Protein AF-A0A212D421-F1 (afdb_monomer_lite)

Foldseek 3Di:
DFCQPPVVVLVVLVVVLVVDPDPVSVLVSLLVNLRNLAQQAPVCVVVLVVQCPDPDPSSVVSSLSNLLRNQFCVLDPVSCVVCLVPPLLSVLRNCAPPLVVCVVVLVVQCPDPDPVSNVSSLNSLCSNCPPVPDPVSVVSNVPD

Radius of gyration: 15.96 Å; chains: 1; bounding box: 34×34×41 Å

Sequence (144 aa):
MLGSKNAQAIEDMVGYAQETQHEKILRGLAVGIALVMYGRMEEADALIESLCRDKDPILRRSGMYTVAMAYCGSGNNKAIRRLLHVAVIGIALVMYGRMEEADALIESLCRDKDPILRRSGMYTVAMAYCGSGNNKAIRRLLHV

Secondary structure (DSSP, 8-state):
-TT---HHHHHHHHHHHHH---HHHHHHHHHHHHHHTTT-GGGGHHHHHHHHT-S-HHHHHHHHHHHHHHTTTT--HHHHHHHHTT-THHHHHHTTT-HHHHHHHHHHHHT-S-HHHHHHHHHHHHHHTTTS--HHHHHHHH--

Structure (mmCIF, N/CA/C/O backbone):
data_AF-A0A212D421-F1
#
_entry.id   AF-A0A212D421-F1
#
loop_
_atom_site.group_PDB
_atom_site.id
_atom_site.type_symbol
_atom_site.label_atom_id
_atom_site.label_alt_id
_atom_site.label_comp_id
_atom_site.label_asym_id
_atom_site.label_entity_id
_atom_site.label_seq_id
_atom_site.pdbx_PDB_ins_code
_atom_site.Cartn_x
_atom_site.Cartn_y
_atom_site.Cartn_z
_atom_site.occupancy
_atom_site.B_iso_or_equiv
_atom_site.auth_seq_id
_atom_site.auth_comp_id
_atom_site.auth_asym_id
_atom_site.auth_atom_id
_atom_site.pdbx_PDB_model_num
ATOM 1 N N . MET A 1 1 ? 11.040 -5.013 12.338 1.00 63.28 1 MET A N 1
ATOM 2 C CA . MET A 1 1 ? 9.962 -5.943 11.926 1.00 63.28 1 MET A CA 1
ATOM 3 C C . MET A 1 1 ? 9.723 -5.939 10.406 1.00 63.28 1 MET A C 1
ATOM 5 O O . MET A 1 1 ? 8.728 -6.489 9.959 1.00 63.28 1 MET A O 1
ATOM 9 N N . LEU A 1 2 ? 10.607 -5.349 9.583 1.00 77.38 2 LEU A N 1
ATOM 10 C CA . LEU A 1 2 ? 10.442 -5.364 8.122 1.00 77.38 2 LEU A CA 1
ATOM 11 C C . LEU A 1 2 ? 10.511 -6.810 7.608 1.00 77.38 2 LEU A C 1
ATOM 13 O O . LEU A 1 2 ? 11.471 -7.511 7.919 1.00 77.38 2 LEU A O 1
ATOM 17 N N . GLY A 1 3 ? 9.487 -7.257 6.880 1.00 76.75 3 GLY A N 1
ATOM 18 C CA . GLY A 1 3 ? 9.424 -8.610 6.311 1.00 76.75 3 GLY A CA 1
ATOM 19 C C . GLY A 1 3 ? 9.351 -9.759 7.332 1.00 76.75 3 GLY A C 1
ATOM 20 O O . GLY A 1 3 ? 9.382 -10.926 6.936 1.00 76.75 3 GLY A O 1
ATOM 21 N N . SER A 1 4 ? 9.241 -9.485 8.640 1.00 78.38 4 SER A N 1
ATOM 22 C CA . SER A 1 4 ? 9.325 -10.529 9.672 1.00 78.38 4 SER A CA 1
ATOM 23 C C . SER A 1 4 ? 8.086 -11.422 9.751 1.00 78.38 4 SER A C 1
ATOM 25 O O . SER A 1 4 ? 8.180 -12.497 10.331 1.00 78.38 4 SER A O 1
ATOM 27 N N . LYS A 1 5 ? 6.944 -11.007 9.170 1.00 79.12 5 LYS A N 1
ATOM 28 C CA . LYS A 1 5 ? 5.665 -11.751 9.189 1.00 79.12 5 LYS A CA 1
ATOM 29 C C . LYS A 1 5 ? 5.279 -12.231 10.598 1.00 79.12 5 LYS A C 1
ATOM 31 O O . LYS A 1 5 ? 4.744 -13.320 10.778 1.00 79.12 5 LYS A O 1
ATOM 36 N N . ASN A 1 6 ? 5.589 -11.435 11.620 1.00 85.06 6 ASN A N 1
ATOM 37 C CA . ASN A 1 6 ? 5.210 -11.794 12.979 1.00 85.06 6 ASN A CA 1
ATOM 38 C C . ASN A 1 6 ? 3.691 -11.618 13.107 1.00 85.06 6 ASN A C 1
ATOM 40 O O . ASN A 1 6 ? 3.210 -10.486 13.138 1.00 85.06 6 ASN A O 1
ATOM 44 N N . ALA A 1 7 ? 2.961 -12.736 13.132 1.00 82.38 7 ALA A N 1
ATOM 45 C CA . ALA A 1 7 ? 1.502 -12.752 13.181 1.00 82.38 7 ALA A CA 1
ATOM 46 C C . ALA A 1 7 ? 0.969 -12.014 14.412 1.00 82.38 7 ALA A C 1
ATOM 48 O O . ALA A 1 7 ? 0.046 -11.220 14.282 1.00 82.38 7 ALA A O 1
ATOM 49 N N . GLN A 1 8 ? 1.627 -12.186 15.560 1.00 86.75 8 GLN A N 1
ATOM 50 C CA . GLN A 1 8 ? 1.230 -11.547 16.809 1.00 86.75 8 GLN A CA 1
ATOM 51 C C . GLN A 1 8 ? 1.359 -10.024 16.720 1.00 86.75 8 GLN A C 1
ATOM 53 O O . GLN A 1 8 ? 0.424 -9.300 17.021 1.00 86.75 8 GLN A O 1
ATOM 58 N N . ALA A 1 9 ? 2.467 -9.530 16.158 1.00 86.81 9 ALA A N 1
ATOM 59 C CA . ALA A 1 9 ? 2.641 -8.095 15.943 1.00 86.81 9 ALA A CA 1
ATOM 60 C C . ALA A 1 9 ? 1.613 -7.513 14.956 1.00 86.81 9 ALA A C 1
ATOM 62 O O . ALA A 1 9 ? 1.218 -6.359 15.092 1.00 86.81 9 ALA A O 1
ATOM 63 N N . ILE A 1 10 ? 1.199 -8.278 13.940 1.00 86.06 10 ILE A N 1
ATOM 64 C CA . ILE A 1 10 ? 0.165 -7.842 12.991 1.00 86.06 10 ILE A CA 1
ATOM 65 C C . ILE A 1 10 ? -1.192 -7.769 13.690 1.00 86.06 10 ILE A C 1
ATOM 67 O O . ILE A 1 10 ? -1.893 -6.775 13.527 1.00 86.06 10 ILE A O 1
ATOM 71 N N . GLU A 1 11 ? -1.543 -8.790 14.466 1.00 87.81 11 GLU A N 1
ATOM 72 C CA . GLU A 1 11 ? -2.798 -8.853 15.215 1.00 87.81 11 GLU A CA 1
ATOM 73 C C . GLU A 1 11 ? -2.890 -7.723 16.245 1.00 87.81 11 GLU A C 1
ATOM 75 O O . GLU A 1 11 ? -3.871 -6.982 16.239 1.00 87.81 11 GLU A 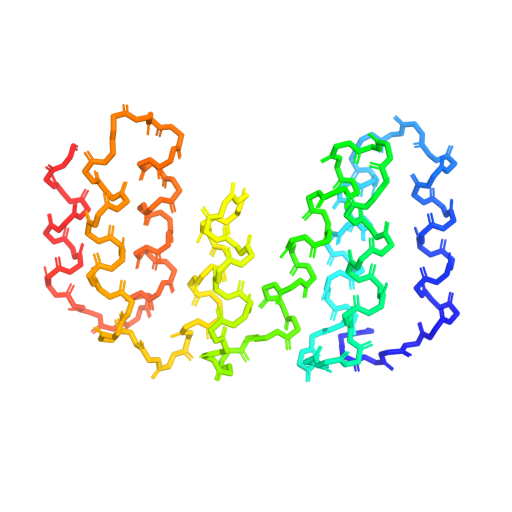O 1
ATOM 80 N N . ASP A 1 12 ? -1.821 -7.492 17.010 1.00 89.94 12 ASP A N 1
ATOM 81 C CA . ASP A 1 12 ? -1.729 -6.390 17.972 1.00 89.94 12 ASP A CA 1
ATOM 82 C C . ASP A 1 12 ? -1.898 -5.025 17.283 1.00 89.94 12 ASP A C 1
ATOM 84 O O . ASP A 1 12 ? -2.638 -4.160 17.753 1.00 89.94 12 ASP A O 1
ATOM 88 N N . MET A 1 13 ? -1.244 -4.816 16.132 1.00 88.25 13 MET A N 1
ATOM 89 C CA . MET A 1 13 ? -1.352 -3.559 15.383 1.00 88.25 13 MET A CA 1
ATOM 90 C C . MET A 1 13 ? -2.740 -3.348 14.771 1.00 88.25 13 MET A C 1
ATOM 92 O O . MET A 1 13 ? -3.204 -2.209 14.725 1.00 88.25 13 MET A O 1
ATOM 96 N N . VAL A 1 14 ? -3.390 -4.406 14.276 1.00 85.75 14 VAL A N 1
ATOM 97 C CA . VAL A 1 14 ? -4.741 -4.326 13.698 1.00 85.75 14 VAL A CA 1
ATOM 98 C C . VAL A 1 14 ? -5.777 -4.097 14.795 1.00 85.75 14 VAL A C 1
ATOM 100 O O . VAL A 1 14 ? -6.612 -3.208 14.640 1.00 85.75 14 VAL A O 1
ATOM 103 N N . GLY A 1 15 ? -5.687 -4.820 15.915 1.00 88.25 15 GLY A N 1
ATOM 104 C CA . GLY A 1 15 ? -6.563 -4.621 17.069 1.00 88.25 15 GLY A CA 1
ATOM 105 C C . GLY A 1 15 ? -6.450 -3.198 17.611 1.00 88.25 15 GLY A C 1
ATOM 106 O O . GLY A 1 15 ? -7.443 -2.480 17.711 1.00 88.25 15 GLY A O 1
ATOM 107 N N . TYR A 1 16 ? -5.220 -2.721 17.813 1.00 89.12 16 TYR A N 1
ATOM 108 C CA . TYR A 1 16 ? -4.995 -1.359 18.291 1.00 89.12 16 TYR A CA 1
ATOM 109 C C . TYR A 1 16 ? -5.441 -0.282 17.285 1.00 89.12 16 TYR A C 1
ATOM 111 O O . TYR A 1 16 ? -5.886 0.798 17.678 1.00 89.12 16 TYR A O 1
ATOM 119 N N . ALA A 1 17 ? -5.369 -0.564 15.978 1.00 86.06 17 ALA A N 1
ATOM 120 C CA . ALA A 1 17 ? -5.866 0.346 14.948 1.00 86.06 17 ALA A CA 1
ATOM 121 C C . ALA A 1 17 ? -7.397 0.492 14.963 1.00 86.06 17 ALA A C 1
ATOM 123 O O . ALA A 1 17 ? -7.881 1.557 14.598 1.00 86.06 17 ALA A O 1
ATOM 124 N N . GLN A 1 18 ? -8.143 -0.533 15.387 1.00 83.50 18 GLN A N 1
ATOM 125 C CA . GLN A 1 18 ? -9.609 -0.486 15.489 1.00 83.50 18 GLN A CA 1
ATOM 126 C C . GLN A 1 18 ? -10.093 0.198 16.776 1.00 83.50 18 GLN A C 1
ATOM 128 O O . GLN A 1 18 ? -11.176 0.779 16.803 1.00 83.50 18 GLN A O 1
ATOM 133 N N . GLU A 1 19 ? -9.292 0.157 17.841 1.00 87.12 19 GLU A N 1
ATOM 134 C CA . GLU A 1 19 ? -9.624 0.783 19.126 1.00 87.12 19 GLU A CA 1
ATOM 135 C C . GLU A 1 19 ? -9.293 2.282 19.166 1.00 87.12 19 GLU A C 1
ATOM 137 O O . GLU A 1 19 ? -9.924 3.057 19.890 1.00 87.12 19 GLU A O 1
ATOM 142 N N . THR A 1 20 ? -8.291 2.720 18.399 1.00 87.00 20 THR A N 1
ATOM 143 C CA . THR A 1 20 ? -7.801 4.099 18.463 1.00 87.00 20 THR A CA 1
ATOM 144 C C . THR A 1 20 ? -8.639 5.077 17.635 1.00 87.00 20 THR A C 1
ATOM 146 O O . THR A 1 20 ? -8.880 4.886 16.448 1.00 87.00 20 THR A O 1
ATOM 149 N N . GLN A 1 21 ? -9.003 6.216 18.234 1.00 83.00 21 GLN A N 1
ATOM 150 C CA . GLN A 1 21 ? -9.663 7.330 17.531 1.00 83.00 21 GLN A CA 1
ATOM 151 C C . GLN A 1 21 ? -8.671 8.341 16.930 1.00 83.00 21 GLN A C 1
ATOM 153 O O . GLN A 1 21 ? -9.060 9.300 16.260 1.00 83.00 21 GLN A O 1
ATOM 158 N N . HIS A 1 22 ? -7.369 8.173 17.173 1.00 88.44 22 HIS A N 1
ATOM 159 C CA . HIS A 1 22 ? -6.362 9.119 16.709 1.00 88.44 22 HIS A CA 1
ATOM 160 C C . HIS A 1 22 ? -5.898 8.785 15.292 1.00 88.44 22 HIS A C 1
ATOM 162 O O . HIS A 1 22 ? -5.067 7.900 15.083 1.00 88.44 22 HIS A O 1
ATOM 168 N N . GLU A 1 23 ? -6.328 9.589 14.315 1.00 86.38 23 GLU A N 1
ATOM 169 C CA . GLU A 1 23 ? -5.962 9.381 12.907 1.00 86.38 23 GLU A CA 1
ATOM 170 C C . GLU A 1 23 ? -4.448 9.295 12.660 1.00 86.38 23 GLU A C 1
ATOM 172 O O . GLU A 1 23 ? -4.007 8.576 11.765 1.00 86.38 23 GLU A O 1
ATOM 177 N N . LYS A 1 24 ? -3.629 10.025 13.432 1.00 89.38 24 LYS A N 1
ATOM 178 C CA . LYS A 1 24 ? -2.162 9.995 13.286 1.00 89.38 24 LYS A CA 1
ATOM 179 C C . LYS A 1 24 ? -1.584 8.625 13.642 1.00 89.38 24 LYS A C 1
ATOM 181 O O . LYS A 1 24 ? -0.698 8.146 12.941 1.00 89.38 24 LYS A O 1
ATOM 186 N N . ILE A 1 25 ? -2.104 8.005 14.701 1.00 90.25 25 ILE A N 1
ATOM 187 C CA . ILE A 1 25 ? -1.680 6.678 15.156 1.00 90.25 25 ILE A CA 1
ATOM 188 C C . ILE A 1 25 ? -2.120 5.642 14.127 1.00 90.25 25 ILE A C 1
ATOM 190 O O . ILE A 1 25 ? -1.306 4.852 13.661 1.00 90.25 25 ILE A O 1
ATOM 194 N N . LEU A 1 26 ? -3.371 5.727 13.681 1.00 88.75 26 LEU A N 1
ATOM 195 C CA . LEU A 1 26 ? -3.945 4.800 12.714 1.00 88.75 26 LEU A CA 1
ATOM 196 C C . LEU A 1 26 ? -3.216 4.855 11.357 1.00 88.75 26 LEU A C 1
ATOM 198 O O . LEU A 1 26 ? -2.910 3.820 10.768 1.00 88.75 26 LEU A O 1
ATOM 202 N N . ARG A 1 27 ? -2.825 6.051 10.890 1.00 88.25 27 ARG A N 1
ATOM 203 C CA . ARG A 1 27 ? -1.965 6.200 9.699 1.00 88.25 27 ARG A CA 1
ATOM 204 C C . ARG A 1 27 ? -0.563 5.616 9.904 1.00 88.25 27 ARG A C 1
ATOM 206 O O . ARG A 1 27 ? -0.024 5.029 8.971 1.00 88.25 27 ARG A O 1
ATOM 213 N N . GLY A 1 28 ? 0.021 5.758 11.095 1.00 90.06 28 GLY A N 1
ATOM 214 C CA . GLY A 1 28 ? 1.311 5.149 11.430 1.00 90.06 28 GLY A CA 1
ATOM 215 C C . GLY A 1 28 ? 1.250 3.619 11.425 1.00 90.06 28 GLY A C 1
ATOM 216 O O . GLY A 1 28 ? 2.077 2.973 10.783 1.00 90.06 28 GLY A O 1
ATOM 217 N N . LEU A 1 29 ? 0.224 3.049 12.063 1.00 89.19 29 LEU A N 1
ATOM 218 C CA . LEU A 1 29 ? -0.033 1.606 12.093 1.00 89.19 29 LEU A CA 1
ATOM 219 C C . LEU A 1 29 ? -0.290 1.049 10.693 1.00 89.19 29 LEU A C 1
ATOM 221 O O . LEU A 1 29 ? 0.259 0.009 10.347 1.00 89.19 29 LEU A O 1
ATOM 225 N N . ALA A 1 30 ? -1.045 1.765 9.856 1.00 88.31 30 ALA A N 1
ATOM 226 C CA . ALA A 1 30 ? -1.298 1.365 8.475 1.00 88.31 30 ALA A CA 1
ATOM 227 C C . ALA A 1 30 ? 0.003 1.159 7.675 1.00 88.31 30 ALA A C 1
ATOM 229 O O . ALA A 1 30 ? 0.184 0.145 7.001 1.00 88.31 30 ALA A O 1
ATOM 230 N N . VAL A 1 31 ? 0.946 2.098 7.782 1.00 89.12 31 VAL A N 1
ATOM 231 C CA . VAL A 1 31 ? 2.256 1.968 7.123 1.00 89.12 31 VAL A CA 1
ATOM 232 C C . VAL A 1 31 ? 3.098 0.871 7.783 1.00 89.12 31 VAL A C 1
ATOM 234 O O . VAL A 1 31 ? 3.770 0.113 7.085 1.00 89.12 31 VAL A O 1
ATOM 237 N N . GLY A 1 32 ? 3.034 0.739 9.111 1.00 89.56 32 GLY A N 1
ATOM 238 C CA . GLY A 1 32 ? 3.712 -0.323 9.856 1.00 89.56 32 GLY A CA 1
ATOM 239 C C . GLY A 1 32 ? 3.299 -1.725 9.403 1.00 89.56 32 GLY A C 1
ATOM 240 O O . GLY A 1 32 ? 4.163 -2.541 9.084 1.00 89.56 32 GLY A O 1
ATOM 241 N N . ILE A 1 33 ? 1.994 -1.982 9.285 1.00 87.56 33 ILE A N 1
ATOM 242 C CA . ILE A 1 33 ? 1.440 -3.256 8.803 1.00 87.56 33 ILE A CA 1
ATOM 243 C C . ILE A 1 33 ? 1.932 -3.556 7.379 1.00 87.56 33 ILE A C 1
ATOM 245 O O . ILE A 1 33 ? 2.401 -4.665 7.109 1.00 87.56 33 ILE A O 1
ATOM 249 N N . ALA A 1 34 ? 1.915 -2.558 6.489 1.00 88.12 34 ALA A N 1
ATOM 250 C CA . ALA A 1 34 ? 2.417 -2.712 5.124 1.00 88.12 34 ALA A CA 1
ATOM 251 C C . ALA A 1 34 ? 3.916 -3.077 5.079 1.00 88.12 34 ALA A C 1
ATOM 253 O O . ALA A 1 34 ? 4.328 -3.907 4.270 1.00 88.12 34 ALA A O 1
ATOM 254 N N . LEU A 1 35 ? 4.733 -2.502 5.970 1.00 88.00 35 LEU A N 1
ATOM 255 C CA . LEU A 1 35 ? 6.168 -2.798 6.072 1.00 88.00 35 LEU A CA 1
ATOM 256 C C . LEU A 1 35 ? 6.446 -4.209 6.611 1.00 88.00 35 LEU A C 1
ATOM 258 O O . LEU A 1 35 ? 7.388 -4.871 6.169 1.00 88.00 35 LEU A O 1
ATOM 262 N N . VAL A 1 36 ? 5.637 -4.709 7.547 1.00 88.62 36 VAL A N 1
ATOM 263 C CA . VAL A 1 36 ? 5.814 -6.076 8.069 1.00 88.62 36 VAL A CA 1
ATOM 264 C C . VAL A 1 36 ? 5.608 -7.130 6.974 1.00 88.62 36 VAL A C 1
ATOM 266 O O . VAL A 1 36 ? 6.292 -8.156 6.981 1.00 88.62 36 VAL A O 1
ATOM 269 N N . MET A 1 37 ? 4.737 -6.849 6.002 1.00 84.56 37 MET A N 1
ATOM 270 C CA . MET A 1 37 ? 4.413 -7.732 4.874 1.00 84.56 37 MET A CA 1
ATOM 271 C C . MET A 1 37 ? 5.276 -7.519 3.618 1.00 84.56 37 MET A C 1
ATOM 273 O O . MET A 1 37 ? 4.958 -8.042 2.549 1.00 84.56 37 MET A O 1
ATOM 277 N N . TYR A 1 38 ? 6.383 -6.784 3.725 1.00 88.19 38 TYR A N 1
ATOM 278 C CA . TYR A 1 38 ? 7.283 -6.544 2.598 1.00 88.19 38 TYR A CA 1
ATOM 279 C C . TYR A 1 38 ? 7.818 -7.853 1.984 1.00 88.19 38 TYR A C 1
ATOM 281 O O . TYR A 1 38 ? 8.366 -8.697 2.694 1.00 88.19 38 TYR A O 1
ATOM 289 N N . GLY A 1 39 ? 7.664 -8.010 0.662 1.00 84.12 39 GLY A N 1
ATOM 290 C CA . GLY A 1 39 ? 8.201 -9.142 -0.109 1.00 84.12 39 GLY A CA 1
ATOM 291 C C . GLY A 1 39 ? 7.507 -10.495 0.102 1.00 84.12 39 GLY A C 1
ATOM 292 O O . GLY A 1 39 ? 8.056 -11.523 -0.288 1.00 84.12 39 GLY A O 1
ATOM 293 N N . ARG A 1 40 ? 6.322 -10.524 0.728 1.00 82.19 40 ARG A N 1
ATOM 294 C CA . ARG A 1 40 ? 5.592 -11.766 1.055 1.00 82.19 40 ARG A CA 1
ATOM 295 C C . ARG A 1 40 ? 4.615 -12.251 -0.024 1.00 82.19 40 ARG A C 1
ATOM 297 O O . ARG A 1 40 ? 4.061 -13.337 0.125 1.00 82.19 40 ARG A O 1
ATOM 304 N N . MET A 1 41 ? 4.432 -11.489 -1.108 1.00 86.62 41 MET A N 1
ATOM 305 C CA . MET A 1 41 ? 3.586 -11.842 -2.260 1.00 86.62 41 MET A CA 1
ATOM 306 C C . MET A 1 41 ? 2.207 -12.399 -1.838 1.00 86.62 41 MET A C 1
ATOM 308 O O . MET A 1 41 ? 1.472 -11.723 -1.119 1.00 86.62 41 MET A O 1
ATOM 312 N N . GLU A 1 42 ? 1.864 -13.622 -2.257 1.00 84.81 42 GLU A N 1
ATOM 313 C CA . GLU A 1 42 ? 0.553 -14.252 -2.049 1.00 84.81 42 GLU A CA 1
ATOM 314 C C . GLU A 1 42 ? 0.218 -14.510 -0.575 1.00 84.81 42 GLU A C 1
ATOM 316 O O . GLU A 1 42 ? -0.953 -14.540 -0.205 1.00 84.81 42 GLU A O 1
ATOM 321 N N . GLU A 1 43 ? 1.216 -14.630 0.305 1.00 83.81 43 GLU A N 1
ATOM 322 C CA . GLU A 1 43 ? 0.968 -14.846 1.736 1.00 83.81 43 GLU A CA 1
ATOM 323 C C . GLU A 1 43 ? 0.270 -13.647 2.396 1.00 83.81 43 GLU A C 1
ATOM 325 O O . GLU A 1 43 ? -0.353 -13.789 3.450 1.00 83.81 43 GLU A O 1
ATOM 330 N N . ALA A 1 44 ? 0.371 -12.462 1.787 1.00 84.88 44 ALA A N 1
ATOM 331 C CA . ALA A 1 44 ? -0.287 -11.253 2.262 1.00 84.88 44 ALA A CA 1
ATOM 332 C C . ALA A 1 44 ? -1.732 -11.110 1.747 1.00 84.88 44 ALA A C 1
ATOM 334 O O . ALA A 1 44 ? -2.461 -10.265 2.269 1.00 84.88 44 ALA A O 1
ATOM 335 N N . ASP A 1 45 ? -2.178 -11.915 0.768 1.00 86.31 45 ASP A N 1
ATOM 336 C CA . ASP A 1 45 ? -3.489 -11.745 0.117 1.00 86.31 45 ASP A CA 1
ATOM 337 C C . ASP A 1 45 ? -4.647 -11.844 1.127 1.00 86.31 45 ASP A C 1
ATOM 339 O O . ASP A 1 45 ? -5.575 -11.035 1.071 1.00 86.31 45 ASP A O 1
ATOM 343 N N . ALA A 1 46 ? -4.564 -12.759 2.100 1.00 88.50 46 ALA A N 1
ATOM 344 C CA . ALA A 1 46 ? -5.583 -12.912 3.142 1.00 88.50 46 ALA A CA 1
ATOM 345 C C . ALA A 1 46 ? -5.706 -11.662 4.036 1.00 88.50 46 ALA A C 1
ATOM 347 O O . ALA A 1 46 ? -6.813 -11.196 4.318 1.00 88.50 46 ALA A O 1
ATOM 348 N N . LEU A 1 47 ? -4.571 -11.077 4.439 1.00 86.31 47 LEU A N 1
ATOM 349 C CA . LEU A 1 47 ? -4.551 -9.846 5.234 1.00 86.31 47 LEU A CA 1
ATOM 350 C C . LEU A 1 47 ? -5.083 -8.663 4.416 1.00 86.31 47 LEU A C 1
ATOM 352 O O . LEU A 1 47 ? -5.880 -7.870 4.912 1.00 86.31 47 LEU A O 1
ATOM 356 N N . ILE A 1 48 ? -4.672 -8.561 3.150 1.00 88.44 48 ILE A N 1
ATOM 357 C CA . ILE A 1 48 ? -5.113 -7.508 2.231 1.00 88.44 48 ILE A CA 1
ATOM 358 C C . ILE A 1 48 ? -6.635 -7.536 2.078 1.00 88.44 48 ILE A C 1
ATOM 360 O O . ILE A 1 48 ? -7.270 -6.483 2.126 1.00 88.44 48 ILE A O 1
ATOM 364 N N . GLU A 1 49 ? -7.234 -8.714 1.903 1.00 88.94 49 GLU A N 1
ATOM 365 C CA . GLU A 1 49 ? -8.686 -8.835 1.757 1.00 8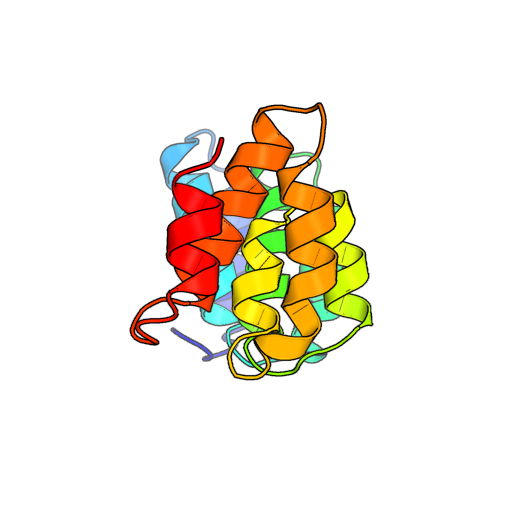8.94 49 GLU A CA 1
ATOM 366 C C . GLU A 1 49 ? -9.446 -8.446 3.019 1.00 88.94 49 GLU A C 1
ATOM 368 O O . GLU A 1 49 ? -10.475 -7.776 2.911 1.00 88.94 49 GLU A O 1
ATOM 373 N N . SER A 1 50 ? -8.918 -8.801 4.191 1.00 88.56 50 SER A N 1
ATOM 374 C CA . SER A 1 50 ? -9.469 -8.359 5.473 1.00 88.56 50 SER A CA 1
ATOM 375 C C . SER A 1 50 ? -9.460 -6.827 5.577 1.00 88.56 50 SER A C 1
ATOM 377 O O . SER A 1 50 ? -10.510 -6.206 5.743 1.00 88.56 50 SER A O 1
ATOM 379 N N . LEU A 1 51 ? -8.304 -6.198 5.333 1.00 86.94 51 LEU A N 1
ATOM 380 C CA . LEU A 1 51 ? -8.141 -4.740 5.406 1.00 86.94 51 LEU A CA 1
ATOM 381 C C . LEU A 1 51 ? -8.985 -3.983 4.367 1.00 86.94 51 LEU A C 1
ATOM 383 O O . LEU A 1 51 ? -9.461 -2.882 4.636 1.00 86.94 51 LEU A O 1
ATOM 387 N N . CYS A 1 52 ? -9.197 -4.550 3.174 1.00 86.31 52 CYS A N 1
ATOM 388 C CA . CYS A 1 52 ? -10.022 -3.923 2.135 1.00 86.31 52 CYS A CA 1
ATOM 389 C C . CYS A 1 52 ? -11.517 -3.905 2.475 1.00 86.31 52 CYS A C 1
ATOM 391 O O . CYS A 1 52 ? -12.238 -3.043 1.968 1.00 86.31 52 CYS A O 1
ATOM 393 N N . ARG A 1 53 ? -11.987 -4.853 3.294 1.00 87.50 53 ARG A N 1
ATOM 394 C CA . ARG A 1 53 ? -13.393 -4.955 3.721 1.00 87.50 53 ARG A CA 1
ATOM 395 C C . ARG A 1 53 ? -13.704 -4.116 4.957 1.00 87.50 53 ARG A C 1
ATOM 397 O O . ARG A 1 53 ? -14.870 -4.022 5.336 1.00 87.50 53 ARG A O 1
ATOM 404 N N . ASP A 1 54 ? -12.692 -3.503 5.562 1.00 86.88 54 ASP A N 1
ATOM 405 C CA . ASP A 1 54 ? -12.869 -2.691 6.756 1.00 86.88 54 ASP A CA 1
ATOM 406 C C . ASP A 1 54 ? -13.746 -1.449 6.476 1.00 86.88 54 ASP A C 1
ATOM 408 O O . ASP A 1 54 ? -13.797 -0.897 5.363 1.00 86.88 54 ASP A O 1
ATOM 412 N N . LYS A 1 55 ? -14.474 -1.012 7.506 1.00 84.06 55 LYS A N 1
ATOM 413 C CA . LYS A 1 55 ? -15.314 0.187 7.463 1.00 84.06 55 LYS A CA 1
ATOM 414 C C . LYS A 1 55 ? -14.448 1.438 7.364 1.00 84.06 55 LYS A C 1
ATOM 416 O O . LYS A 1 55 ? -14.829 2.368 6.641 1.00 84.06 55 LYS A O 1
ATOM 421 N N . ASP A 1 56 ? -13.279 1.433 8.003 1.00 85.56 56 ASP A N 1
ATOM 422 C CA . ASP A 1 56 ? -12.431 2.611 8.091 1.00 85.56 56 ASP A CA 1
ATOM 423 C C . ASP A 1 56 ? -11.676 2.901 6.785 1.00 85.56 56 ASP A C 1
ATOM 425 O O . ASP A 1 56 ? -10.915 2.073 6.268 1.00 85.56 56 ASP A O 1
ATOM 429 N N . PRO A 1 57 ? -11.794 4.125 6.238 1.00 85.25 57 PRO A N 1
ATOM 430 C CA . PRO A 1 57 ? -11.168 4.486 4.968 1.00 85.25 57 PRO A CA 1
ATOM 431 C C . PRO A 1 57 ? -9.634 4.551 5.040 1.00 85.25 57 PRO A C 1
ATOM 433 O O . PRO A 1 57 ? -8.969 4.606 4.002 1.00 85.25 57 PRO A O 1
ATOM 436 N N . ILE A 1 58 ? -9.050 4.604 6.238 1.00 86.81 58 ILE A N 1
ATOM 437 C CA . ILE A 1 58 ? -7.595 4.579 6.423 1.00 86.81 58 ILE A CA 1
ATOM 438 C C . ILE A 1 58 ? -7.088 3.129 6.435 1.00 86.81 58 ILE A C 1
ATOM 440 O O . ILE A 1 58 ? -6.100 2.845 5.760 1.00 86.81 58 ILE A O 1
ATOM 444 N N . LEU A 1 59 ? -7.794 2.199 7.091 1.00 86.12 59 LEU A N 1
ATOM 445 C CA . LEU A 1 59 ? -7.474 0.766 7.045 1.00 86.12 59 LEU A CA 1
ATOM 446 C C . LEU A 1 59 ? -7.645 0.193 5.633 1.00 86.12 59 LEU A C 1
ATOM 448 O O . LEU A 1 59 ? -6.759 -0.512 5.148 1.00 86.12 59 LEU A O 1
ATOM 452 N N . ARG A 1 60 ? -8.676 0.616 4.888 1.00 88.38 60 ARG A N 1
ATOM 453 C CA . ARG A 1 60 ? -8.790 0.259 3.461 1.00 88.38 60 ARG A CA 1
ATOM 454 C C . ARG A 1 60 ? -7.594 0.728 2.630 1.00 88.38 60 ARG A C 1
ATOM 456 O O . ARG A 1 60 ? -7.122 0.005 1.754 1.00 88.38 60 ARG A O 1
ATOM 463 N N . ARG A 1 61 ? -7.064 1.924 2.914 1.00 85.69 61 ARG A N 1
ATOM 464 C CA . ARG A 1 61 ? -5.830 2.421 2.277 1.00 85.69 61 ARG A CA 1
ATOM 465 C C . ARG A 1 61 ? -4.592 1.641 2.724 1.00 85.69 61 ARG A C 1
ATOM 467 O O . ARG A 1 61 ? -3.729 1.385 1.890 1.00 85.69 61 ARG A O 1
ATOM 474 N N . SER A 1 62 ? -4.538 1.202 3.983 1.00 88.25 62 SER A N 1
ATOM 475 C CA . SER A 1 62 ? -3.499 0.297 4.498 1.00 88.25 62 SER A CA 1
ATOM 476 C C . SER A 1 62 ? -3.395 -0.987 3.676 1.00 88.25 62 SER A C 1
ATOM 478 O O . SER A 1 62 ? -2.298 -1.396 3.293 1.00 88.25 62 SER A O 1
ATOM 480 N N . GLY A 1 63 ? -4.537 -1.583 3.314 1.00 88.62 63 GLY A N 1
ATOM 481 C CA . GLY A 1 63 ? -4.578 -2.751 2.432 1.00 88.62 63 GLY A CA 1
ATOM 482 C C . GLY A 1 63 ? -3.872 -2.500 1.096 1.00 88.62 63 GLY A C 1
ATOM 483 O O . GLY A 1 63 ? -3.072 -3.321 0.659 1.00 88.62 63 GLY A O 1
ATOM 484 N N . MET A 1 64 ? -4.071 -1.326 0.489 1.00 89.06 64 MET A N 1
ATOM 485 C CA . MET A 1 64 ? -3.402 -0.959 -0.769 1.00 89.06 64 MET A CA 1
ATOM 486 C C . MET A 1 64 ? -1.894 -0.747 -0.605 1.00 89.06 64 MET A C 1
ATOM 488 O O . MET A 1 64 ? -1.119 -1.171 -1.462 1.00 89.06 64 MET A O 1
ATOM 492 N N . TYR A 1 65 ? -1.456 -0.137 0.500 1.00 88.44 65 TYR A N 1
ATOM 493 C CA . TYR A 1 65 ? -0.026 -0.028 0.810 1.00 88.44 65 TYR A CA 1
ATOM 494 C C . TYR A 1 65 ? 0.605 -1.403 1.030 1.00 88.44 65 TYR A C 1
ATOM 496 O O . TYR A 1 65 ? 1.707 -1.659 0.552 1.00 88.44 65 TYR A O 1
ATOM 504 N N . THR A 1 66 ? -0.125 -2.309 1.674 1.00 89.56 66 THR A N 1
ATOM 505 C CA . THR A 1 66 ? 0.303 -3.693 1.890 1.00 89.56 66 THR A CA 1
ATOM 506 C C . THR A 1 66 ? 0.447 -4.439 0.563 1.00 89.56 66 THR A C 1
ATOM 508 O O . THR A 1 66 ? 1.459 -5.103 0.366 1.00 89.56 66 THR A O 1
ATOM 511 N N . VAL A 1 67 ? -0.480 -4.266 -0.393 1.00 89.50 67 VAL A N 1
ATOM 512 C CA . VAL A 1 67 ? -0.342 -4.810 -1.762 1.00 89.50 67 VAL A CA 1
ATOM 513 C C . VAL A 1 67 ? 0.937 -4.293 -2.422 1.00 89.50 67 VAL A C 1
ATOM 515 O O . VAL A 1 67 ? 1.727 -5.082 -2.938 1.00 89.50 67 VAL A O 1
ATOM 518 N N . ALA A 1 68 ? 1.158 -2.975 -2.398 1.00 87.69 68 ALA A N 1
ATOM 519 C CA . ALA A 1 68 ? 2.316 -2.363 -3.045 1.00 87.69 68 ALA A CA 1
ATOM 520 C C . ALA A 1 68 ? 3.650 -2.871 -2.463 1.00 87.69 68 ALA A C 1
ATOM 522 O O . ALA A 1 68 ? 4.591 -3.123 -3.211 1.00 87.69 68 ALA A O 1
ATOM 523 N N . MET A 1 69 ? 3.715 -3.068 -1.142 1.00 87.06 69 MET A N 1
ATOM 524 C CA . MET A 1 69 ? 4.915 -3.544 -0.443 1.00 87.06 69 MET A CA 1
ATOM 525 C C . MET A 1 69 ? 5.116 -5.062 -0.548 1.00 87.06 69 MET A C 1
ATOM 527 O O . MET A 1 69 ? 6.253 -5.525 -0.637 1.00 87.06 69 MET A O 1
ATOM 531 N N . ALA A 1 70 ? 4.039 -5.850 -0.572 1.00 88.31 70 ALA A N 1
ATOM 532 C CA . ALA A 1 70 ? 4.114 -7.304 -0.707 1.00 88.31 70 ALA A CA 1
ATOM 533 C C . ALA A 1 70 ? 4.555 -7.742 -2.112 1.00 88.31 70 ALA A C 1
ATOM 535 O O . ALA A 1 70 ? 5.300 -8.714 -2.237 1.00 88.31 70 ALA A O 1
ATOM 536 N N . TYR A 1 71 ? 4.126 -7.011 -3.149 1.00 86.56 71 TYR A N 1
ATOM 537 C CA . TYR A 1 71 ? 4.401 -7.310 -4.561 1.00 86.56 71 TYR A CA 1
ATOM 538 C C . TYR A 1 71 ? 5.510 -6.446 -5.182 1.00 86.56 71 TYR A C 1
ATOM 540 O O . TYR A 1 71 ? 5.645 -6.427 -6.411 1.00 86.56 71 TYR A O 1
ATOM 548 N N . CYS A 1 72 ? 6.300 -5.752 -4.358 1.00 85.38 72 CYS A N 1
ATOM 549 C CA . CYS A 1 72 ? 7.417 -4.918 -4.802 1.00 85.38 72 CYS A CA 1
ATOM 550 C C . CYS A 1 72 ? 8.361 -5.709 -5.730 1.00 85.38 72 CYS A C 1
ATOM 552 O O . CYS A 1 72 ? 8.826 -6.789 -5.368 1.00 85.38 72 CYS A O 1
ATOM 554 N N . GLY A 1 73 ? 8.602 -5.198 -6.941 1.00 78.94 73 GLY A N 1
ATOM 555 C CA . GLY A 1 73 ? 9.492 -5.810 -7.938 1.00 78.94 73 GLY A CA 1
ATOM 556 C C . GLY A 1 73 ? 9.019 -7.123 -8.584 1.00 78.94 73 GLY A C 1
ATOM 557 O O . GLY A 1 73 ? 9.756 -7.698 -9.381 1.00 78.94 73 GLY A O 1
ATOM 558 N N . SER A 1 74 ? 7.810 -7.618 -8.284 1.00 80.31 74 SER A N 1
ATOM 559 C CA . SER A 1 74 ? 7.302 -8.869 -8.884 1.00 80.31 74 SER A CA 1
ATOM 560 C C . SER A 1 74 ? 6.664 -8.679 -10.267 1.00 80.31 74 SER A C 1
ATOM 562 O O . SER A 1 74 ? 6.587 -9.630 -11.043 1.00 80.31 74 SER A O 1
ATOM 564 N N . GLY A 1 75 ? 6.168 -7.474 -10.582 1.00 74.00 75 GLY A N 1
ATOM 565 C CA . GLY A 1 75 ? 5.422 -7.217 -11.820 1.00 74.00 75 GLY A CA 1
ATOM 566 C C . GLY A 1 75 ? 4.111 -8.010 -11.953 1.00 74.00 75 GLY A C 1
ATOM 567 O O . GLY A 1 75 ? 3.679 -8.301 -13.066 1.00 74.00 75 GLY A O 1
ATOM 568 N N . ASN A 1 76 ? 3.475 -8.411 -10.845 1.00 82.38 76 ASN A N 1
ATOM 569 C CA . ASN A 1 76 ? 2.251 -9.213 -10.900 1.00 82.38 76 ASN A CA 1
ATOM 570 C C . ASN A 1 76 ? 1.041 -8.413 -11.429 1.00 82.38 76 ASN A C 1
ATOM 572 O O . ASN A 1 76 ? 0.551 -7.479 -10.786 1.00 82.38 76 ASN A O 1
ATOM 576 N N . ASN A 1 77 ? 0.474 -8.860 -12.553 1.00 80.56 77 ASN A N 1
ATOM 577 C CA . ASN A 1 77 ? -0.698 -8.253 -13.191 1.00 80.56 77 ASN A CA 1
ATOM 578 C C . ASN A 1 77 ? -1.949 -8.210 -12.297 1.00 80.56 77 ASN A C 1
ATOM 580 O O . ASN A 1 77 ? -2.751 -7.280 -12.412 1.00 80.56 77 ASN A O 1
ATOM 584 N N . LYS A 1 78 ? -2.132 -9.182 -11.392 1.00 83.00 78 LYS A N 1
ATOM 585 C CA . LYS A 1 78 ? -3.268 -9.197 -10.453 1.00 83.00 78 LYS A CA 1
ATOM 586 C C . LYS A 1 78 ? -3.188 -8.016 -9.479 1.00 83.00 78 LYS A C 1
ATOM 588 O O . LYS A 1 78 ? -4.191 -7.339 -9.247 1.00 83.00 78 LYS A O 1
ATOM 593 N N . ALA A 1 79 ? -1.990 -7.738 -8.962 1.00 81.69 79 ALA A N 1
ATOM 594 C CA . ALA A 1 79 ? -1.738 -6.615 -8.063 1.00 81.69 79 ALA A CA 1
ATOM 595 C C . ALA A 1 79 ? -1.900 -5.273 -8.792 1.00 81.69 79 ALA A C 1
ATOM 597 O O . ALA A 1 79 ? -2.564 -4.375 -8.277 1.00 81.69 79 ALA A O 1
ATOM 598 N N . ILE A 1 80 ? -1.388 -5.167 -10.024 1.00 81.00 80 ILE A N 1
ATOM 599 C CA . ILE A 1 80 ? -1.512 -3.955 -10.850 1.00 81.00 80 ILE A CA 1
ATOM 600 C C . ILE A 1 80 ? -2.983 -3.620 -11.112 1.00 81.00 80 ILE A C 1
ATOM 602 O O . ILE A 1 80 ? -3.393 -2.482 -10.899 1.00 81.00 80 ILE A O 1
ATOM 606 N N . ARG A 1 81 ? -3.808 -4.604 -11.499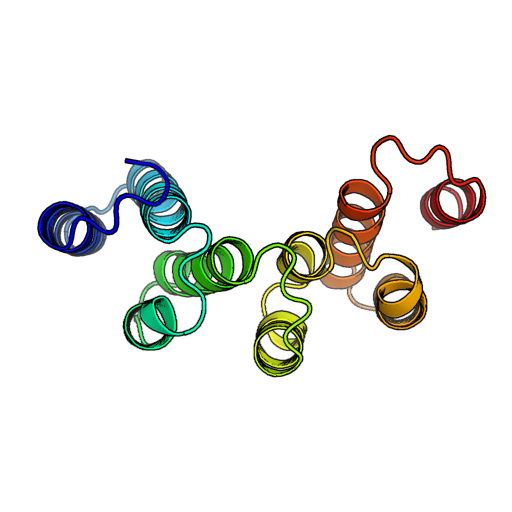 1.00 81.06 81 ARG A N 1
ATOM 607 C CA . ARG A 1 81 ? -5.249 -4.389 -11.721 1.00 81.06 81 ARG A CA 1
ATOM 608 C C . ARG A 1 81 ? -5.969 -3.909 -10.461 1.00 81.06 81 ARG A C 1
ATOM 610 O O . ARG A 1 81 ? -6.777 -2.991 -10.544 1.00 81.06 81 ARG A O 1
ATOM 617 N N . ARG A 1 82 ? -5.658 -4.490 -9.295 1.00 79.69 82 ARG A N 1
ATOM 618 C CA . ARG A 1 82 ? -6.211 -4.034 -8.006 1.00 79.69 82 ARG A CA 1
ATOM 619 C C . ARG A 1 82 ? -5.800 -2.591 -7.689 1.00 79.69 82 ARG A C 1
ATOM 621 O O . ARG A 1 82 ? -6.642 -1.797 -7.277 1.00 79.69 82 ARG A O 1
ATOM 628 N N . LEU A 1 83 ? -4.530 -2.247 -7.900 1.00 79.25 83 LEU A N 1
ATOM 629 C CA . LEU A 1 83 ? -3.989 -0.920 -7.597 1.00 79.25 83 LEU A CA 1
ATOM 630 C C . LEU A 1 83 ? -4.477 0.164 -8.564 1.00 79.25 83 LEU A C 1
ATOM 632 O O . LEU A 1 83 ? -4.651 1.303 -8.139 1.00 79.25 83 LEU A O 1
ATOM 636 N N . LEU A 1 84 ? -4.761 -0.176 -9.823 1.00 76.88 84 LEU A N 1
ATOM 637 C CA . LEU A 1 84 ? -5.222 0.781 -10.833 1.00 76.88 84 LEU A CA 1
ATOM 638 C C . LEU A 1 84 ? -6.539 1.472 -10.447 1.00 76.88 84 LEU A C 1
ATOM 640 O O . LEU A 1 84 ? -6.718 2.652 -10.727 1.00 76.88 84 LEU A O 1
ATOM 644 N N . HIS A 1 85 ? -7.435 0.763 -9.759 1.00 68.12 85 HIS A N 1
ATOM 645 C CA . HIS A 1 85 ? -8.734 1.305 -9.359 1.00 68.12 85 HIS A CA 1
ATOM 646 C C . HIS A 1 85 ? -8.691 2.186 -8.103 1.00 68.12 85 HIS A C 1
ATOM 648 O O . HIS A 1 85 ? -9.633 2.937 -7.866 1.00 68.12 85 HIS A O 1
ATOM 654 N N . VAL A 1 86 ? -7.645 2.083 -7.272 1.00 68.44 86 VAL A N 1
ATOM 655 C CA . VAL A 1 86 ? -7.666 2.652 -5.908 1.00 68.44 86 VAL A CA 1
ATOM 656 C C . VAL A 1 86 ? -6.399 3.433 -5.555 1.00 68.44 86 VAL A C 1
ATOM 658 O O . VAL A 1 86 ? -6.481 4.480 -4.915 1.00 68.44 86 VAL A O 1
ATOM 661 N N . ALA A 1 87 ? -5.218 2.944 -5.936 1.00 70.94 87 ALA A N 1
ATOM 662 C CA . ALA A 1 87 ? -3.938 3.461 -5.462 1.00 70.94 87 ALA A CA 1
ATOM 663 C C . ALA A 1 87 ? -2.847 3.382 -6.540 1.00 70.94 87 ALA A C 1
ATOM 665 O O . ALA A 1 87 ? -1.925 2.568 -6.475 1.00 70.94 87 ALA A O 1
ATOM 666 N N . VAL A 1 88 ? -2.916 4.307 -7.496 1.00 71.56 88 VAL A N 1
ATOM 667 C CA . VAL A 1 88 ? -1.992 4.398 -8.639 1.00 71.56 88 VAL A CA 1
ATOM 668 C C . VAL A 1 88 ? -0.518 4.523 -8.228 1.00 71.56 88 VAL A C 1
ATOM 670 O O . VAL A 1 88 ? 0.340 3.926 -8.866 1.00 71.56 88 VAL A O 1
ATOM 673 N N . ILE A 1 89 ? -0.217 5.197 -7.109 1.00 75.62 89 ILE A N 1
ATOM 674 C CA . ILE A 1 89 ? 1.162 5.354 -6.598 1.00 75.62 89 ILE A CA 1
ATOM 675 C C . ILE A 1 89 ? 1.815 3.994 -6.293 1.00 75.62 89 ILE A C 1
ATOM 677 O O . ILE A 1 89 ? 3.018 3.824 -6.484 1.00 75.62 89 ILE A O 1
ATOM 681 N N . GLY A 1 90 ? 1.029 2.997 -5.871 1.00 77.06 90 GLY A N 1
ATOM 682 C CA . GLY A 1 90 ? 1.534 1.654 -5.577 1.00 77.06 90 GLY A CA 1
ATOM 683 C C . GLY A 1 90 ? 2.066 0.914 -6.807 1.00 77.06 90 GLY A C 1
ATOM 684 O O . GLY A 1 90 ? 2.880 0.006 -6.662 1.00 77.06 90 GLY A O 1
ATOM 685 N N . ILE A 1 91 ? 1.659 1.317 -8.017 1.00 80.69 91 ILE A N 1
ATOM 686 C CA . ILE A 1 91 ? 2.112 0.699 -9.271 1.00 80.69 91 ILE A CA 1
ATOM 687 C C . ILE A 1 91 ? 3.620 0.902 -9.456 1.00 80.69 91 ILE A C 1
ATOM 689 O O . ILE A 1 91 ? 4.296 -0.014 -9.917 1.00 80.69 91 ILE A O 1
ATOM 693 N N . ALA A 1 92 ? 4.168 2.047 -9.032 1.00 80.12 92 ALA A N 1
ATOM 694 C CA . ALA A 1 92 ? 5.604 2.329 -9.135 1.00 80.12 92 ALA A CA 1
ATOM 695 C C . ALA A 1 92 ? 6.448 1.320 -8.338 1.00 80.12 92 ALA A C 1
ATOM 697 O O . ALA A 1 92 ? 7.482 0.864 -8.813 1.00 80.12 92 ALA A O 1
ATOM 698 N N . LEU A 1 93 ? 5.980 0.949 -7.142 1.00 81.38 93 LEU A N 1
ATOM 699 C CA . LEU A 1 93 ? 6.645 -0.024 -6.270 1.00 81.38 93 LEU A CA 1
ATOM 700 C C . LEU A 1 93 ? 6.565 -1.443 -6.851 1.00 81.38 93 LEU A C 1
ATOM 702 O O . LEU A 1 93 ? 7.553 -2.172 -6.863 1.00 81.38 93 LEU A O 1
ATOM 706 N N . VAL A 1 94 ? 5.407 -1.830 -7.393 1.00 83.12 94 VAL A N 1
ATOM 707 C CA . VAL A 1 94 ? 5.221 -3.158 -8.005 1.00 83.12 94 VAL A CA 1
ATOM 708 C C . VAL A 1 94 ? 6.035 -3.316 -9.294 1.00 83.12 94 VAL A C 1
ATOM 710 O O . VAL A 1 94 ? 6.579 -4.391 -9.543 1.00 83.12 94 VAL A O 1
ATOM 713 N N . MET A 1 95 ? 6.144 -2.249 -10.090 1.00 78.69 95 MET A N 1
ATOM 714 C CA . MET A 1 95 ? 6.855 -2.225 -11.377 1.00 78.69 95 MET A CA 1
ATOM 715 C C . MET A 1 95 ? 8.331 -1.822 -11.249 1.00 78.69 95 MET A C 1
ATOM 717 O O . MET A 1 95 ? 9.005 -1.603 -12.261 1.00 78.69 95 MET A O 1
ATOM 721 N N . TYR A 1 96 ? 8.853 -1.721 -10.024 1.00 75.25 96 TYR A N 1
ATOM 722 C CA . TYR A 1 96 ? 10.254 -1.394 -9.793 1.00 75.25 96 TYR A CA 1
ATOM 723 C C . TYR A 1 96 ? 11.158 -2.438 -10.470 1.00 75.25 96 TYR A C 1
ATOM 725 O O . TYR A 1 96 ? 11.034 -3.633 -10.219 1.00 75.25 96 TYR A O 1
ATOM 733 N N . GLY A 1 97 ? 12.028 -1.990 -11.380 1.00 69.31 97 GLY A N 1
ATOM 734 C CA . GLY A 1 97 ? 12.870 -2.860 -12.215 1.00 69.31 97 GLY A CA 1
ATOM 735 C C . GLY A 1 97 ? 12.318 -3.188 -13.613 1.00 69.31 97 GLY A C 1
ATOM 736 O O . GLY A 1 97 ? 13.079 -3.665 -14.448 1.00 69.31 97 GLY A O 1
ATOM 737 N N . ARG A 1 98 ? 11.047 -2.880 -13.922 1.00 71.56 98 ARG A N 1
ATOM 738 C CA . ARG A 1 98 ? 10.417 -3.073 -15.252 1.00 71.56 98 ARG A CA 1
ATOM 739 C C . ARG A 1 98 ? 9.730 -1.794 -15.739 1.00 71.56 98 ARG A C 1
ATOM 741 O O . ARG A 1 98 ? 8.543 -1.767 -16.059 1.00 71.56 98 ARG A O 1
ATOM 748 N N . MET A 1 99 ? 10.493 -0.703 -15.764 1.00 65.38 99 MET A N 1
ATOM 749 C CA . MET A 1 99 ? 9.956 0.640 -16.019 1.00 65.38 99 MET A CA 1
ATOM 750 C C . MET A 1 99 ? 9.389 0.836 -17.432 1.00 65.38 99 MET A C 1
ATOM 752 O O . MET A 1 99 ? 8.449 1.608 -17.597 1.00 65.38 99 MET A O 1
ATOM 756 N N . GLU A 1 100 ? 9.904 0.121 -18.437 1.00 68.62 100 GLU A N 1
ATOM 757 C CA . GLU A 1 100 ? 9.440 0.256 -19.828 1.00 68.62 100 GLU A CA 1
ATOM 758 C C . GLU A 1 100 ? 7.993 -0.220 -20.032 1.00 68.62 100 GLU A C 1
ATOM 760 O O . GLU A 1 100 ? 7.275 0.316 -20.870 1.00 68.62 100 GLU A O 1
ATOM 765 N N . GLU A 1 101 ? 7.523 -1.182 -19.236 1.00 71.38 101 GLU A N 1
ATOM 766 C CA . GLU A 1 101 ? 6.158 -1.713 -19.349 1.00 71.38 101 GLU A CA 1
ATOM 767 C C . GLU A 1 101 ? 5.121 -0.813 -18.671 1.00 71.38 101 GLU A C 1
ATOM 769 O O . GLU A 1 101 ? 3.954 -0.778 -19.063 1.00 71.38 101 GLU A O 1
ATOM 774 N N . ALA A 1 102 ? 5.542 -0.050 -17.661 1.00 69.31 102 ALA A N 1
ATOM 775 C CA . ALA A 1 102 ? 4.668 0.872 -16.948 1.00 69.31 102 ALA A CA 1
ATOM 776 C C . ALA A 1 102 ? 4.405 2.165 -17.740 1.00 69.31 102 ALA A C 1
ATOM 778 O O . ALA A 1 102 ? 3.478 2.906 -17.418 1.00 69.31 102 ALA A O 1
ATOM 779 N N . ASP A 1 103 ? 5.183 2.431 -18.789 1.00 72.88 103 ASP A N 1
ATOM 780 C CA . ASP A 1 103 ? 5.198 3.713 -19.490 1.00 72.88 103 ASP A CA 1
ATOM 781 C C . ASP A 1 103 ? 3.865 4.058 -20.167 1.00 72.88 103 ASP A C 1
ATOM 783 O O . ASP A 1 103 ? 3.374 5.179 -20.027 1.00 72.88 103 ASP A O 1
ATOM 787 N N . ALA A 1 104 ? 3.239 3.085 -20.836 1.00 76.06 104 ALA A N 1
ATOM 788 C CA . ALA A 1 104 ? 1.950 3.276 -21.505 1.00 76.06 104 ALA A CA 1
AT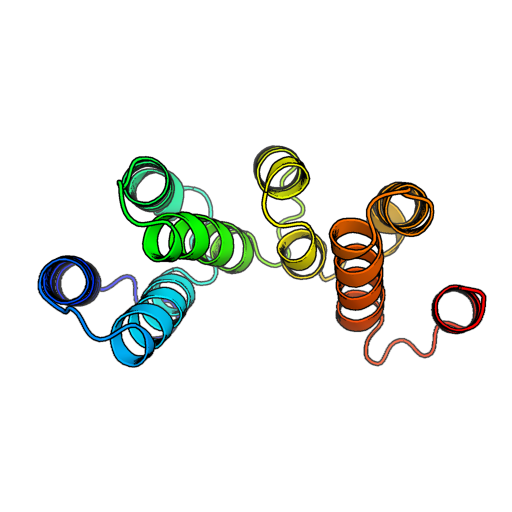OM 789 C C . ALA A 1 104 ? 0.804 3.508 -20.502 1.00 76.06 104 ALA A C 1
ATOM 791 O O . ALA A 1 104 ? -0.063 4.360 -20.709 1.00 76.06 104 ALA A O 1
ATOM 792 N N . LEU A 1 105 ? 0.823 2.777 -19.382 1.00 74.31 105 LEU A N 1
ATOM 793 C CA . LEU A 1 105 ? -0.140 2.952 -18.294 1.00 74.31 105 LEU A CA 1
ATOM 794 C C . LEU A 1 105 ? 0.004 4.334 -17.659 1.00 74.31 105 LEU A C 1
ATOM 796 O O . LEU A 1 105 ? -0.983 5.047 -17.493 1.00 74.31 105 LEU A O 1
ATOM 800 N N . ILE A 1 106 ? 1.233 4.738 -17.353 1.00 75.06 106 ILE A N 1
ATOM 801 C CA . ILE A 1 106 ? 1.519 6.032 -16.742 1.00 75.06 106 ILE A CA 1
ATOM 802 C C . ILE A 1 106 ? 1.140 7.184 -17.683 1.00 75.06 106 ILE A C 1
ATOM 804 O O . ILE A 1 106 ? 0.569 8.175 -17.232 1.00 75.06 106 ILE A O 1
ATOM 808 N N . GLU A 1 107 ? 1.372 7.047 -18.989 1.00 77.06 107 GLU A N 1
ATOM 809 C CA . GLU A 1 107 ? 0.958 8.052 -19.970 1.00 77.06 107 GLU A CA 1
ATOM 810 C C . GLU A 1 107 ? -0.562 8.250 -20.000 1.00 77.06 107 GLU A C 1
ATOM 812 O O . GLU A 1 107 ? -1.031 9.391 -20.039 1.00 77.06 107 GLU A O 1
ATOM 817 N N . SER A 1 108 ? -1.334 7.162 -19.922 1.00 79.62 108 SER A N 1
ATOM 818 C CA . SER A 1 108 ? -2.796 7.254 -19.846 1.00 79.62 108 SER A CA 1
ATOM 819 C C . SER A 1 108 ? -3.263 7.986 -18.581 1.00 79.62 108 SER A C 1
ATOM 821 O O . SER A 1 108 ? -4.140 8.843 -18.655 1.00 79.62 108 SER A O 1
ATOM 823 N N . LEU A 1 109 ? -2.601 7.737 -17.446 1.00 76.56 109 LEU A N 1
ATOM 824 C CA . LEU A 1 109 ? -2.918 8.341 -16.149 1.00 76.56 109 LEU A CA 1
ATOM 825 C C . LEU A 1 109 ? -2.553 9.830 -16.083 1.00 76.56 109 LEU A C 1
ATOM 827 O O . LEU A 1 109 ? -3.265 10.623 -15.470 1.00 76.56 109 LEU A O 1
ATOM 831 N N . CYS A 1 110 ? -1.454 10.238 -16.720 1.00 74.56 110 CYS A N 1
ATOM 832 C CA . CYS A 1 110 ? -1.037 11.642 -16.767 1.00 74.56 110 CYS A CA 1
ATOM 833 C C . CYS A 1 110 ? -1.982 12.520 -17.603 1.00 74.56 110 CYS A C 1
ATOM 835 O O . CYS A 1 110 ? -2.043 13.728 -17.377 1.00 74.56 110 CYS A O 1
ATOM 837 N N . ARG A 1 111 ? -2.714 11.932 -18.557 1.00 79.81 111 ARG A N 1
ATOM 838 C CA . ARG A 1 111 ? -3.683 12.641 -19.408 1.00 79.81 111 ARG A CA 1
ATOM 839 C C . ARG A 1 111 ? -5.101 12.649 -18.840 1.00 79.81 111 ARG A C 1
ATOM 841 O O . ARG A 1 111 ? -6.000 13.196 -19.479 1.00 79.81 111 ARG A O 1
ATOM 848 N N . ASP A 1 112 ? -5.307 12.053 -17.670 1.00 82.25 112 ASP A N 1
ATOM 849 C CA . ASP A 1 112 ? -6.629 11.984 -17.068 1.00 82.25 112 ASP A CA 1
ATOM 850 C C . ASP A 1 112 ? -7.154 13.383 -16.684 1.00 82.25 112 ASP A C 1
ATOM 852 O O . ASP A 1 112 ? -6.398 14.307 -16.346 1.00 82.25 112 ASP A O 1
ATOM 856 N N . LYS A 1 113 ? -8.478 13.543 -16.765 1.00 78.69 113 LYS A N 1
ATOM 857 C CA . LYS A 1 113 ? -9.183 14.781 -16.421 1.00 78.69 113 LYS A CA 1
ATOM 858 C C . LYS A 1 113 ? -9.175 15.016 -14.914 1.00 78.69 113 LYS A C 1
ATOM 860 O O . LYS A 1 113 ? -9.163 16.173 -14.490 1.00 78.69 113 LYS A O 1
ATOM 865 N N . ASP A 1 114 ? -9.135 13.946 -14.120 1.00 83.75 114 ASP A N 1
ATOM 866 C CA . ASP A 1 114 ? -9.160 14.048 -12.667 1.00 83.75 114 ASP A CA 1
ATOM 867 C C . ASP A 1 114 ? -7.815 14.553 -12.111 1.00 83.75 114 ASP A C 1
ATOM 869 O O . ASP A 1 114 ? -6.781 13.889 -12.251 1.00 83.75 114 ASP A O 1
ATOM 873 N N . PRO A 1 115 ? -7.784 15.702 -11.405 1.00 81.56 115 PRO A N 1
ATOM 874 C CA . PRO A 1 115 ? -6.533 16.306 -10.942 1.00 81.56 115 PRO A CA 1
ATOM 875 C C . PRO A 1 115 ? -5.809 15.449 -9.895 1.00 81.56 115 PRO A C 1
ATOM 877 O O . PRO A 1 115 ? -4.580 15.460 -9.824 1.00 81.56 115 PRO A O 1
ATOM 880 N N . ILE A 1 116 ? -6.552 14.684 -9.088 1.00 80.38 116 ILE A N 1
ATOM 881 C CA . ILE A 1 116 ? -5.980 13.764 -8.096 1.00 80.38 116 ILE A CA 1
ATOM 882 C C . ILE A 1 116 ? -5.274 12.607 -8.803 1.00 80.38 116 ILE A C 1
ATOM 884 O O . ILE A 1 116 ? -4.133 12.297 -8.459 1.00 80.38 116 ILE A O 1
ATOM 888 N N . LEU A 1 117 ? -5.927 12.011 -9.804 1.00 79.06 117 LEU A N 1
ATOM 889 C CA . LEU A 1 117 ? -5.402 10.868 -10.543 1.00 79.06 117 LEU A CA 1
ATOM 890 C C . LEU A 1 117 ? -4.184 11.267 -11.379 1.00 79.06 117 LEU A C 1
ATOM 892 O O . LEU A 1 117 ? -3.154 10.596 -11.317 1.00 79.06 117 LEU A O 1
ATOM 896 N N . ARG A 1 118 ? -4.247 12.436 -12.027 1.00 82.38 118 ARG A N 1
ATOM 897 C CA . ARG A 1 118 ? -3.116 13.041 -12.736 1.00 82.38 118 ARG A CA 1
ATOM 898 C C . ARG A 1 118 ? -1.915 13.258 -11.819 1.00 82.38 118 ARG A C 1
ATOM 900 O O . ARG A 1 118 ? -0.803 12.844 -12.144 1.00 82.38 118 ARG A O 1
ATOM 907 N N . ARG A 1 119 ? -2.126 13.854 -10.639 1.00 80.06 119 ARG A N 1
ATOM 908 C CA . ARG A 1 119 ? -1.061 14.075 -9.647 1.00 80.06 119 ARG A CA 1
ATOM 909 C C . ARG A 1 119 ? -0.466 12.754 -9.145 1.00 80.06 119 ARG A C 1
ATOM 911 O O . ARG A 1 119 ? 0.751 12.639 -9.025 1.00 80.06 119 ARG A O 1
ATOM 918 N N . SER A 1 120 ? -1.297 11.748 -8.877 1.00 78.38 120 SER A N 1
ATOM 919 C CA . SER A 1 120 ? -0.837 10.406 -8.502 1.00 78.38 120 SER A CA 1
ATOM 920 C C . SER A 1 120 ? -0.042 9.723 -9.619 1.00 78.38 120 SER A C 1
ATOM 922 O O . SER A 1 120 ? 0.965 9.077 -9.329 1.00 78.38 120 SER A O 1
ATOM 924 N N . GLY A 1 121 ? -0.427 9.921 -10.882 1.00 78.88 121 GLY A N 1
ATOM 925 C CA . GLY A 1 121 ? 0.356 9.508 -12.048 1.00 78.88 121 GLY A CA 1
ATOM 926 C C . GLY A 1 121 ? 1.755 10.126 -12.041 1.00 78.88 121 GLY A C 1
ATOM 927 O O . GLY A 1 121 ? 2.740 9.406 -12.176 1.00 78.88 121 GLY A O 1
ATOM 928 N N . MET A 1 122 ? 1.873 11.426 -11.750 1.00 79.06 122 MET A N 1
ATOM 929 C CA . MET A 1 122 ? 3.178 12.101 -11.667 1.00 79.06 122 MET A CA 1
ATOM 930 C C . MET A 1 122 ? 4.063 11.572 -10.540 1.00 79.06 122 MET A C 1
ATOM 932 O O . MET A 1 122 ? 5.251 11.339 -10.755 1.00 79.06 122 MET A O 1
ATOM 936 N N . TYR A 1 123 ? 3.499 11.321 -9.356 1.00 81.44 123 TYR A N 1
ATOM 937 C CA . TYR A 1 123 ? 4.258 10.682 -8.276 1.00 81.44 123 TYR A CA 1
ATOM 938 C C . TYR A 1 123 ? 4.746 9.286 -8.673 1.00 81.44 123 TYR A C 1
ATOM 940 O O . TYR A 1 123 ? 5.865 8.910 -8.336 1.00 81.44 123 TYR A O 1
ATOM 948 N N . THR A 1 124 ? 3.945 8.552 -9.445 1.00 81.38 124 THR A N 1
ATOM 949 C CA . THR A 1 124 ? 4.314 7.233 -9.974 1.00 81.38 124 THR A CA 1
ATOM 950 C C . THR A 1 124 ? 5.473 7.339 -10.970 1.00 81.38 124 THR A C 1
ATOM 952 O O . THR A 1 124 ? 6.441 6.596 -10.831 1.00 81.38 124 THR A O 1
AT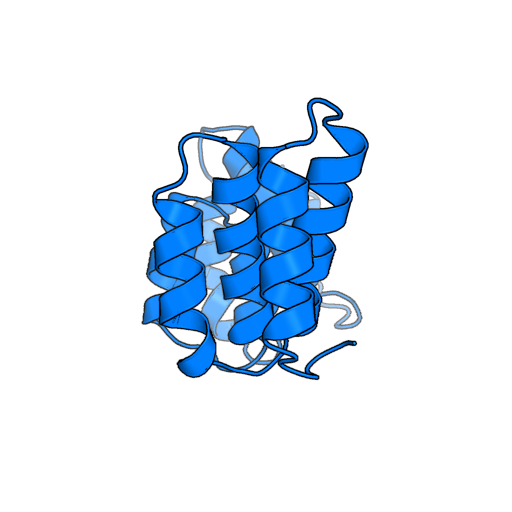OM 955 N N . VAL A 1 125 ? 5.442 8.304 -11.908 1.00 80.25 125 VAL A N 1
ATOM 956 C CA . VAL A 1 125 ? 6.575 8.606 -12.815 1.00 80.25 125 VAL A CA 1
ATOM 957 C C . VAL A 1 125 ? 7.835 8.906 -12.006 1.00 80.25 125 VAL A C 1
ATOM 959 O O . VAL A 1 125 ? 8.892 8.337 -12.266 1.00 80.25 125 VAL A O 1
ATOM 962 N N . ALA A 1 126 ? 7.725 9.811 -11.031 1.00 81.94 126 ALA A N 1
ATOM 963 C CA . ALA A 1 126 ? 8.862 10.294 -10.261 1.00 81.94 126 ALA A CA 1
ATOM 964 C C . ALA A 1 126 ? 9.502 9.180 -9.420 1.00 81.94 126 ALA A C 1
ATOM 966 O O . ALA A 1 126 ? 10.726 9.073 -9.384 1.00 81.94 126 ALA A O 1
ATOM 967 N N . MET A 1 127 ? 8.688 8.336 -8.776 1.00 81.00 127 MET A N 1
ATOM 968 C CA . MET A 1 127 ? 9.184 7.203 -7.991 1.00 81.00 127 MET A CA 1
ATOM 969 C C . MET A 1 127 ? 9.780 6.108 -8.872 1.00 81.00 127 MET A C 1
ATOM 971 O O . MET A 1 127 ? 10.819 5.563 -8.511 1.00 81.00 127 MET A O 1
ATOM 975 N N . ALA A 1 128 ? 9.167 5.807 -10.021 1.00 77.38 128 ALA A N 1
ATOM 976 C CA . ALA A 1 128 ? 9.705 4.818 -10.948 1.00 77.38 128 ALA A CA 1
ATOM 977 C C . ALA A 1 128 ? 11.079 5.262 -11.471 1.00 77.38 128 ALA A C 1
ATOM 979 O O . ALA A 1 128 ? 12.066 4.561 -11.284 1.00 77.38 128 ALA A O 1
ATOM 980 N N . TYR A 1 129 ? 11.171 6.467 -12.040 1.00 76.94 129 TYR A N 1
ATOM 981 C CA . TYR A 1 129 ? 12.368 6.944 -12.739 1.00 76.94 129 TYR A CA 1
ATOM 982 C C . TYR A 1 129 ? 13.432 7.598 -11.846 1.00 76.94 129 TYR A C 1
ATOM 984 O O . TYR A 1 129 ? 14.408 8.155 -12.366 1.00 76.94 129 TYR A O 1
ATOM 992 N N . CYS A 1 130 ? 13.292 7.525 -10.522 1.00 79.50 130 CYS A N 1
ATOM 993 C CA . CYS A 1 130 ? 14.275 8.073 -9.593 1.00 79.50 130 CYS A CA 1
ATOM 994 C C . CYS A 1 130 ? 15.668 7.460 -9.848 1.00 79.50 130 CYS A C 1
ATOM 996 O O . CYS A 1 130 ? 15.819 6.245 -9.930 1.00 79.50 130 CYS A O 1
ATOM 998 N N . GLY A 1 131 ? 16.691 8.303 -10.028 1.00 77.19 131 GLY A N 1
ATOM 999 C CA . GLY A 1 131 ? 18.077 7.867 -10.266 1.00 77.19 131 GLY A CA 1
ATOM 1000 C C . GLY A 1 131 ? 18.404 7.396 -11.691 1.00 77.19 131 GLY A C 1
ATOM 1001 O O . GLY A 1 131 ? 19.574 7.213 -12.005 1.00 77.19 131 GLY A O 1
ATOM 1002 N N . SER A 1 132 ? 17.413 7.258 -12.579 1.00 76.31 132 SER A N 1
ATOM 1003 C CA . SER A 1 132 ? 17.627 6.781 -13.959 1.00 76.31 132 SER A CA 1
ATOM 1004 C C . SER A 1 132 ? 18.082 7.861 -14.953 1.00 76.31 132 SER A C 1
ATOM 1006 O O . SER A 1 132 ? 18.510 7.537 -16.056 1.00 76.31 132 SER A O 1
ATOM 1008 N N . GLY A 1 133 ? 17.954 9.149 -14.606 1.00 71.06 133 GLY A N 1
ATOM 1009 C CA . GLY A 1 133 ? 18.315 10.264 -15.495 1.00 71.06 133 GLY A CA 1
ATOM 1010 C C . GLY A 1 133 ? 17.515 10.323 -16.808 1.00 71.06 133 GLY A C 1
ATOM 1011 O O . GLY A 1 133 ? 17.963 10.935 -17.775 1.00 71.06 133 GLY A O 1
ATOM 1012 N N . ASN A 1 134 ? 16.347 9.675 -16.884 1.00 77.75 134 ASN A N 1
ATOM 1013 C CA . ASN A 1 134 ? 15.604 9.548 -18.135 1.00 77.75 134 ASN A CA 1
ATOM 1014 C C . ASN A 1 134 ? 14.954 10.877 -18.573 1.00 77.75 134 ASN A C 1
ATOM 1016 O O . ASN A 1 134 ? 13.960 11.335 -18.001 1.00 77.75 134 ASN A O 1
ATOM 1020 N N . ASN A 1 135 ? 15.460 11.449 -19.669 1.00 77.81 135 ASN A N 1
ATOM 1021 C CA . ASN A 1 135 ? 14.952 12.691 -20.260 1.00 77.81 135 ASN A CA 1
ATOM 1022 C C . ASN A 1 135 ? 13.475 12.616 -20.688 1.00 77.81 135 ASN A C 1
ATOM 1024 O O . ASN A 1 135 ? 12.794 13.644 -20.697 1.00 77.81 135 ASN A O 1
ATOM 1028 N N . LYS A 1 136 ? 12.950 11.425 -21.021 1.00 76.50 136 LYS A N 1
ATOM 1029 C CA . LYS A 1 136 ? 11.524 11.256 -21.358 1.00 76.50 136 LYS A CA 1
ATOM 1030 C C . LYS A 1 136 ? 10.633 11.524 -20.145 1.00 76.50 136 LYS A C 1
ATOM 1032 O O . LYS A 1 136 ? 9.646 12.244 -20.265 1.00 76.50 136 LYS A O 1
ATOM 1037 N N . ALA A 1 137 ? 11.001 10.992 -18.980 1.00 74.50 137 ALA A N 1
ATOM 1038 C CA . ALA A 1 137 ? 10.259 11.192 -17.738 1.00 74.50 137 ALA A CA 1
ATOM 1039 C C . ALA A 1 137 ? 10.296 12.663 -17.292 1.00 74.50 137 ALA A C 1
ATOM 1041 O O . ALA A 1 137 ? 9.265 13.220 -16.927 1.00 74.50 137 ALA A O 1
ATOM 1042 N N . ILE A 1 138 ? 11.455 13.320 -17.415 1.00 76.81 138 ILE A N 1
ATOM 1043 C CA . ILE A 1 138 ? 11.617 14.744 -17.080 1.00 76.81 138 ILE A CA 1
ATOM 1044 C C . ILE A 1 138 ? 10.720 15.621 -17.958 1.00 76.81 138 ILE A C 1
ATOM 1046 O O . ILE A 1 138 ? 9.982 16.456 -17.442 1.00 76.81 138 ILE A O 1
ATOM 1050 N N . ARG A 1 139 ? 10.717 15.404 -19.279 1.00 76.88 139 ARG A N 1
ATOM 1051 C CA . ARG A 1 139 ? 9.827 16.148 -20.185 1.00 76.88 139 ARG A CA 1
ATOM 1052 C C . ARG A 1 139 ? 8.354 15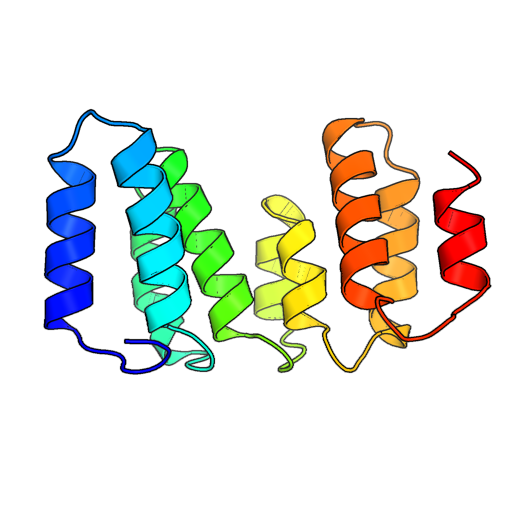.945 -19.833 1.00 76.88 139 ARG A C 1
ATOM 1054 O O . ARG A 1 139 ? 7.598 16.906 -19.859 1.00 76.88 139 ARG A O 1
ATOM 1061 N N . ARG A 1 140 ? 7.949 14.727 -19.463 1.00 74.56 140 ARG A N 1
ATOM 1062 C CA . ARG A 1 140 ? 6.563 14.434 -19.054 1.00 74.56 140 ARG A CA 1
ATOM 1063 C C . ARG A 1 140 ? 6.153 15.181 -17.782 1.00 74.56 140 ARG A C 1
ATOM 1065 O O . ARG A 1 140 ? 5.022 15.642 -17.708 1.00 74.56 140 ARG A O 1
ATOM 1072 N N . LEU A 1 141 ? 7.062 15.335 -16.819 1.00 75.19 141 LEU A N 1
ATOM 1073 C CA . LEU A 1 141 ? 6.807 16.097 -15.591 1.00 75.19 141 LEU A CA 1
ATOM 1074 C C . LEU A 1 141 ? 6.732 17.616 -15.827 1.00 75.19 141 LEU A C 1
ATOM 1076 O O . LEU A 1 141 ? 6.077 18.308 -15.058 1.00 75.19 141 LEU A O 1
ATOM 1080 N N . LEU A 1 142 ? 7.391 18.129 -16.872 1.00 73.69 142 LEU A N 1
ATOM 1081 C CA . LEU A 1 142 ? 7.427 19.561 -17.202 1.00 73.69 142 LEU A CA 1
ATOM 1082 C C . LEU A 1 142 ? 6.261 20.037 -18.089 1.00 73.69 142 LEU A C 1
ATOM 1084 O O . LEU A 1 142 ? 6.019 21.236 -18.164 1.00 73.69 142 LEU A O 1
ATOM 1088 N N . HIS A 1 143 ? 5.570 19.132 -18.787 1.00 64.62 143 HIS A N 1
ATOM 1089 C CA . HIS A 1 143 ? 4.559 19.464 -19.805 1.00 64.62 143 HIS A CA 1
ATOM 1090 C C . HIS A 1 143 ? 3.097 19.436 -19.307 1.00 64.62 143 HIS A C 1
ATOM 1092 O O . HIS A 1 143 ? 2.187 19.264 -20.120 1.00 64.62 143 HIS A O 1
ATOM 1098 N N . VAL A 1 144 ? 2.848 19.611 -18.004 1.00 53.91 144 VAL A N 1
ATOM 1099 C CA . VAL A 1 144 ? 1.493 19.610 -17.406 1.00 53.91 144 VAL A CA 1
ATOM 1100 C C . VAL A 1 144 ? 1.215 20.873 -16.612 1.00 53.91 144 VAL A C 1
ATOM 1102 O O . VAL A 1 144 ? 2.112 21.291 -15.852 1.00 53.91 144 VAL A O 1
#

pLDDT: mean 81.49, std 6.62, range [53.91, 90.25]

Organism: Cervus elaphus hippelaphus (NCBI:txid46360)

InterPro domains:
  IPR011989 Armadillo-like helical [G3DSA:1.25.10.10] (1-87)
  IPR011989 Armadillo-like helical [G3DSA:1.25.10.10] (88-144)